Protein AF-A0A1Y0NB61-F1 (afdb_monomer)

Sequence (112 aa):
MNYRTPILLLPALLLTACFSQPPTADDVAKLVQKRWNSYPDYKISKVKITELNCANREGKYLCEFMEDIEGTTQKFKMENLKTYILDVPYSKKSKSTMSLSKGDKGWIMERI

Structure (mmCIF, N/CA/C/O backbone):
data_AF-A0A1Y0NB61-F1
#
_entry.id   AF-A0A1Y0NB61-F1
#
loop_
_atom_site.group_PDB
_atom_site.id
_atom_site.type_symbol
_atom_site.label_atom_id
_atom_site.label_alt_id
_atom_site.label_comp_id
_atom_site.label_asym_id
_atom_site.label_entity_id
_atom_site.label_seq_id
_atom_site.pdbx_PDB_ins_code
_atom_site.Cartn_x
_atom_site.Cartn_y
_atom_site.Cartn_z
_atom_site.occupancy
_atom_site.B_iso_or_equiv
_atom_site.auth_seq_id
_atom_site.auth_comp_id
_atom_site.auth_asym_id
_atom_site.auth_atom_id
_atom_site.pdbx_PDB_model_num
ATOM 1 N N . MET A 1 1 ? 38.807 -4.120 -65.986 1.00 37.91 1 MET A N 1
ATOM 2 C CA . MET A 1 1 ? 38.151 -5.310 -65.400 1.00 37.91 1 MET A CA 1
ATOM 3 C C . MET A 1 1 ? 37.566 -4.894 -64.059 1.00 37.91 1 MET A C 1
ATOM 5 O O . MET A 1 1 ? 38.321 -4.547 -63.165 1.00 37.91 1 MET A O 1
ATOM 9 N N . ASN A 1 2 ? 36.237 -4.797 -63.979 1.00 38.50 2 ASN A N 1
ATOM 10 C CA . ASN A 1 2 ? 35.499 -4.318 -62.807 1.00 38.50 2 ASN A CA 1
ATOM 11 C C . ASN A 1 2 ? 35.085 -5.516 -61.945 1.00 38.50 2 ASN A C 1
ATOM 13 O O . ASN A 1 2 ? 34.226 -6.285 -62.368 1.00 38.50 2 ASN A O 1
ATOM 17 N N . TYR A 1 3 ? 35.653 -5.662 -60.748 1.00 45.09 3 TYR A N 1
ATOM 18 C CA . TYR A 1 3 ? 35.165 -6.619 -59.755 1.00 45.09 3 TYR A CA 1
ATOM 19 C C . TYR A 1 3 ? 34.238 -5.885 -58.784 1.00 45.09 3 TYR A C 1
ATOM 21 O O . TYR A 1 3 ? 34.688 -5.138 -57.920 1.00 45.09 3 TYR A O 1
ATOM 29 N N . ARG A 1 4 ? 32.924 -6.057 -58.967 1.00 47.38 4 ARG A N 1
ATOM 30 C CA . ARG A 1 4 ? 31.907 -5.645 -57.993 1.00 47.38 4 ARG A CA 1
ATOM 31 C C . ARG A 1 4 ? 31.695 -6.795 -57.015 1.00 47.38 4 ARG A C 1
ATOM 33 O O . ARG A 1 4 ? 31.158 -7.834 -57.386 1.00 47.38 4 ARG A O 1
ATOM 40 N N . THR A 1 5 ? 32.134 -6.607 -55.780 1.00 53.62 5 THR A N 1
ATOM 41 C CA . THR A 1 5 ? 31.834 -7.482 -54.646 1.00 53.62 5 THR A CA 1
ATOM 42 C C . THR A 1 5 ? 30.344 -7.377 -54.295 1.00 53.62 5 THR A C 1
ATOM 44 O O . THR A 1 5 ? 29.834 -6.260 -54.173 1.00 53.62 5 THR A O 1
ATOM 47 N N . PRO A 1 6 ? 29.617 -8.494 -54.114 1.00 49.34 6 PRO A N 1
ATOM 48 C CA . PRO A 1 6 ? 28.258 -8.448 -53.598 1.00 49.34 6 PRO A CA 1
ATOM 49 C C . PRO A 1 6 ? 28.304 -8.142 -52.097 1.00 49.34 6 PRO A C 1
ATOM 51 O O . PRO A 1 6 ? 28.792 -8.940 -51.297 1.00 49.34 6 PRO A O 1
ATOM 54 N N . ILE A 1 7 ? 27.810 -6.965 -51.715 1.00 58.03 7 ILE A N 1
ATOM 55 C CA . ILE A 1 7 ? 27.559 -6.618 -50.315 1.00 58.03 7 ILE A CA 1
ATOM 56 C C . ILE A 1 7 ? 26.371 -7.467 -49.858 1.00 58.03 7 ILE A C 1
ATOM 58 O O . ILE A 1 7 ? 25.227 -7.221 -50.238 1.00 58.03 7 ILE A O 1
ATOM 62 N N . LEU A 1 8 ? 26.669 -8.498 -49.070 1.00 45.66 8 LEU A N 1
ATOM 63 C CA . LEU A 1 8 ? 25.696 -9.266 -48.304 1.00 45.66 8 LEU A CA 1
ATOM 64 C C . LEU A 1 8 ? 25.010 -8.314 -47.311 1.00 45.66 8 LEU A C 1
ATOM 66 O O . LEU A 1 8 ? 25.580 -7.946 -46.286 1.00 45.66 8 LEU A O 1
ATOM 70 N N . LEU A 1 9 ? 23.785 -7.896 -47.629 1.00 51.84 9 LEU A N 1
ATOM 71 C CA . LEU A 1 9 ? 22.882 -7.243 -46.686 1.00 51.84 9 LEU A CA 1
ATOM 72 C C . LEU A 1 9 ? 22.425 -8.294 -45.666 1.00 51.84 9 LEU A C 1
ATOM 74 O O . LEU A 1 9 ? 21.433 -8.987 -45.882 1.00 51.84 9 LEU A O 1
ATOM 78 N N . LEU A 1 10 ? 23.165 -8.438 -44.564 1.00 48.69 10 LEU A N 1
ATOM 79 C CA . LEU A 1 10 ? 22.629 -9.095 -43.376 1.00 48.69 10 LEU A CA 1
ATOM 80 C C . LEU A 1 10 ? 21.481 -8.228 -42.835 1.00 48.69 10 LEU A C 1
ATOM 82 O O . LEU A 1 10 ? 21.710 -7.050 -42.544 1.00 48.69 10 LEU A O 1
ATOM 86 N N . PRO A 1 11 ? 20.267 -8.771 -42.645 1.00 49.59 11 PRO A N 1
ATOM 87 C CA . PRO A 1 11 ? 19.265 -8.086 -41.855 1.00 49.59 11 PRO A CA 1
ATOM 88 C C . PRO A 1 11 ? 19.769 -8.052 -40.412 1.00 49.59 11 PRO A C 1
ATOM 90 O O . PRO A 1 11 ? 19.874 -9.082 -39.744 1.00 49.59 11 PRO A O 1
ATOM 93 N N . ALA A 1 12 ? 20.118 -6.856 -39.942 1.00 49.97 12 ALA A N 1
ATOM 94 C CA . ALA A 1 12 ? 20.323 -6.594 -38.532 1.00 49.97 12 ALA A CA 1
ATOM 95 C C . ALA A 1 12 ? 19.002 -6.891 -37.812 1.00 49.97 12 ALA A C 1
ATOM 97 O O . ALA A 1 12 ? 18.073 -6.083 -37.826 1.00 49.97 12 ALA A O 1
ATOM 98 N N . LEU A 1 13 ? 18.901 -8.085 -37.223 1.00 46.44 13 LEU A N 1
ATOM 99 C CA . LEU A 1 13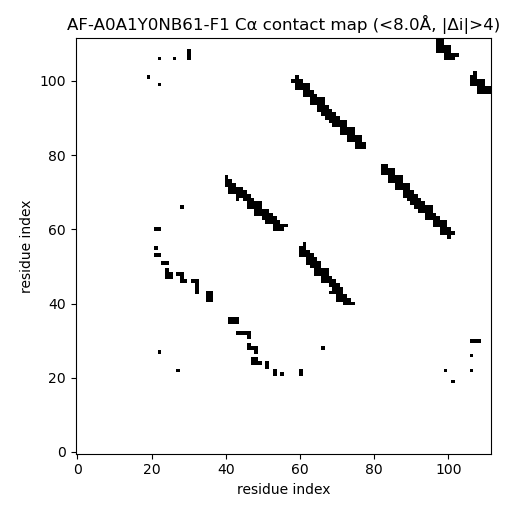 ? 17.904 -8.388 -36.209 1.00 46.44 13 LEU A CA 1
ATOM 100 C C . LEU A 1 13 ? 18.122 -7.389 -35.070 1.00 46.44 13 LEU A C 1
ATOM 102 O O . LEU A 1 13 ? 19.018 -7.546 -34.242 1.00 46.44 13 LEU A O 1
ATOM 106 N N . LEU A 1 14 ? 17.309 -6.334 -35.062 1.00 45.88 14 LEU A N 1
ATOM 107 C CA . LEU A 1 14 ? 17.076 -5.495 -33.898 1.00 45.88 14 LEU A CA 1
ATOM 108 C C . LEU A 1 14 ? 16.525 -6.405 -32.798 1.00 45.88 14 LEU A C 1
ATOM 110 O O . LEU A 1 14 ? 15.323 -6.636 -32.698 1.00 45.88 14 LEU A O 1
ATOM 114 N N . LEU A 1 15 ? 17.425 -6.942 -31.978 1.00 45.47 15 LEU A N 1
ATOM 115 C CA . LEU A 1 15 ? 17.105 -7.436 -30.650 1.00 45.47 15 LEU A CA 1
ATOM 116 C C . LEU A 1 15 ? 16.659 -6.220 -29.838 1.00 45.47 15 LEU A C 1
ATOM 118 O O . LEU A 1 15 ? 17.442 -5.607 -29.115 1.00 45.47 15 LEU A O 1
ATOM 122 N N . THR A 1 16 ? 15.392 -5.835 -29.976 1.00 49.28 16 THR A N 1
ATOM 123 C CA . THR A 1 16 ? 14.726 -5.048 -28.949 1.00 49.28 16 THR A CA 1
ATOM 124 C C . THR A 1 16 ? 14.719 -5.934 -27.716 1.00 49.28 16 THR A C 1
ATOM 126 O O . THR A 1 16 ? 13.868 -6.813 -27.582 1.00 49.28 16 THR A O 1
ATOM 129 N N . ALA A 1 17 ? 15.712 -5.762 -26.841 1.00 48.84 17 ALA A N 1
ATOM 130 C CA . ALA A 1 17 ? 15.604 -6.240 -25.479 1.00 48.84 17 ALA A CA 1
ATOM 131 C C . ALA A 1 17 ? 14.248 -5.733 -24.981 1.00 48.84 17 ALA A C 1
ATOM 133 O O . ALA A 1 17 ? 14.021 -4.522 -24.938 1.00 48.84 17 ALA A O 1
ATOM 134 N N . CYS A 1 18 ? 13.312 -6.650 -24.727 1.00 49.91 18 CYS A N 1
ATOM 135 C CA . CYS A 1 18 ? 12.051 -6.341 -24.074 1.00 49.91 18 CYS A CA 1
ATOM 136 C C . CYS A 1 18 ? 12.403 -5.854 -22.668 1.00 49.91 18 CYS A C 1
ATOM 138 O O . CYS A 1 18 ? 12.372 -6.619 -21.707 1.00 49.91 18 CYS A O 1
ATOM 140 N N . PHE A 1 19 ? 12.793 -4.586 -22.547 1.00 56.19 19 PHE A N 1
ATOM 141 C CA . PHE A 1 19 ? 12.781 -3.902 -21.274 1.00 56.19 19 PHE A CA 1
ATOM 142 C C . PHE A 1 19 ? 11.335 -3.989 -20.806 1.00 56.19 19 PHE A C 1
ATOM 144 O O . PHE A 1 19 ? 10.424 -3.485 -21.470 1.00 56.19 19 PHE A O 1
ATOM 151 N N . SER A 1 20 ? 11.118 -4.734 -19.724 1.00 68.56 20 SER A N 1
ATOM 152 C CA . SER A 1 20 ? 9.823 -4.788 -19.067 1.00 68.56 20 SER A CA 1
ATOM 153 C C . SER A 1 20 ? 9.362 -3.350 -18.857 1.00 68.56 20 SER A C 1
ATOM 155 O O . SER A 1 20 ? 10.135 -2.499 -18.429 1.00 68.56 20 SER A O 1
ATOM 157 N N . GLN A 1 21 ? 8.130 -3.035 -19.251 1.00 82.94 21 GLN A N 1
ATOM 158 C CA . GLN A 1 21 ? 7.597 -1.691 -19.043 1.00 82.94 21 GLN A CA 1
ATOM 159 C C . GLN A 1 21 ? 7.710 -1.331 -17.553 1.00 82.94 21 GLN A C 1
ATOM 161 O O . GLN A 1 21 ? 7.544 -2.228 -16.723 1.00 82.94 21 GLN A O 1
ATOM 166 N N . PRO A 1 22 ? 7.996 -0.067 -17.193 1.00 88.12 22 PRO A N 1
ATOM 167 C CA . PRO A 1 22 ? 8.020 0.344 -15.795 1.00 88.12 22 PRO A CA 1
ATOM 168 C C . PRO A 1 22 ? 6.649 0.112 -15.133 1.00 88.12 22 PRO A C 1
ATOM 170 O O . PRO A 1 22 ? 5.624 0.119 -15.822 1.00 88.12 22 PRO A O 1
ATOM 173 N N . PRO A 1 23 ? 6.604 -0.090 -13.805 1.00 92.12 23 PRO A N 1
ATOM 174 C CA . PRO A 1 23 ? 5.347 -0.244 -13.085 1.00 92.12 23 PRO A CA 1
ATOM 175 C C . PRO A 1 23 ? 4.512 1.033 -13.173 1.00 92.12 23 PRO A C 1
ATOM 177 O O . PRO A 1 23 ? 5.037 2.147 -13.148 1.00 92.12 23 PRO A O 1
ATOM 180 N N . THR A 1 24 ? 3.197 0.868 -13.258 1.00 94.31 24 THR A N 1
ATOM 181 C CA . THR A 1 24 ? 2.252 1.989 -13.272 1.00 94.31 24 THR A CA 1
ATOM 182 C C . THR A 1 24 ? 1.898 2.442 -11.853 1.00 94.31 24 THR A C 1
ATOM 184 O O . THR A 1 24 ? 2.088 1.709 -10.883 1.00 94.31 24 THR A O 1
ATOM 187 N N . ALA A 1 25 ? 1.320 3.639 -11.712 1.00 94.44 25 ALA A N 1
ATOM 188 C CA . ALA A 1 25 ? 0.814 4.114 -10.420 1.00 94.44 25 ALA A CA 1
ATOM 189 C C . ALA A 1 25 ? -0.238 3.168 -9.815 1.00 94.44 25 ALA A C 1
ATOM 191 O O . ALA A 1 25 ? -0.261 2.987 -8.600 1.00 94.44 25 ALA A O 1
ATOM 192 N N . ASP A 1 26 ? -1.061 2.529 -10.651 1.00 95.06 26 ASP A N 1
ATOM 193 C CA . ASP A 1 26 ? -2.062 1.547 -10.221 1.00 95.06 26 ASP A CA 1
ATOM 194 C C . ASP A 1 26 ? -1.418 0.235 -9.736 1.00 95.06 26 ASP A C 1
ATOM 196 O O . ASP A 1 26 ? -1.815 -0.309 -8.703 1.00 95.06 26 ASP A O 1
ATOM 200 N N . ASP A 1 27 ? -0.362 -0.234 -10.414 1.00 94.44 27 ASP A N 1
ATOM 201 C CA . ASP A 1 27 ? 0.424 -1.390 -9.960 1.00 94.44 27 ASP A CA 1
ATOM 202 C C . ASP A 1 27 ? 1.011 -1.144 -8.564 1.00 94.44 27 ASP A C 1
ATOM 204 O O . ASP A 1 27 ? 0.884 -1.978 -7.662 1.00 94.44 27 ASP A O 1
ATOM 208 N N . VAL A 1 28 ? 1.626 0.027 -8.375 1.00 95.00 28 VAL A N 1
ATOM 209 C CA . VAL A 1 28 ? 2.213 0.433 -7.093 1.00 95.00 28 VAL A CA 1
ATOM 210 C C . VAL A 1 28 ? 1.122 0.601 -6.033 1.00 95.00 28 VAL A C 1
ATOM 212 O O . VAL A 1 28 ? 1.296 0.129 -4.910 1.00 95.00 28 VAL A O 1
ATOM 215 N N . ALA A 1 29 ? -0.030 1.190 -6.376 1.00 95.75 29 ALA A N 1
ATOM 216 C CA . ALA A 1 29 ? -1.150 1.382 -5.454 1.00 95.75 29 ALA A CA 1
ATOM 217 C C . ALA A 1 29 ? -1.651 0.050 -4.886 1.00 95.75 29 ALA A C 1
ATOM 219 O O . ALA A 1 29 ? -1.806 -0.081 -3.671 1.00 95.75 29 ALA A O 1
ATOM 220 N N . LYS A 1 30 ? -1.833 -0.964 -5.741 1.00 94.94 30 LYS A N 1
ATOM 221 C CA . LYS A 1 30 ? -2.258 -2.310 -5.324 1.00 94.94 30 LYS A CA 1
ATOM 222 C C . LYS A 1 30 ? -1.243 -2.967 -4.395 1.00 94.94 30 LYS A C 1
ATOM 224 O O . LYS A 1 30 ? -1.630 -3.593 -3.407 1.00 94.94 30 LYS A O 1
ATOM 229 N N . LEU A 1 31 ? 0.051 -2.815 -4.679 1.00 94.50 31 LEU A N 1
ATOM 230 C CA . LEU A 1 31 ? 1.115 -3.346 -3.826 1.00 94.50 31 LEU A CA 1
ATOM 231 C C . LEU A 1 31 ? 1.156 -2.662 -2.459 1.00 94.50 31 LEU A C 1
ATOM 233 O O . LEU A 1 31 ? 1.249 -3.344 -1.438 1.00 94.50 31 LEU A O 1
ATOM 237 N N . VAL A 1 32 ? 1.050 -1.333 -2.429 1.00 94.38 32 VAL A N 1
ATOM 238 C CA . VAL A 1 32 ? 0.991 -0.551 -1.188 1.00 94.38 32 VAL A CA 1
ATOM 239 C C . VAL A 1 32 ? -0.257 -0.920 -0.388 1.00 94.38 32 VAL A C 1
ATOM 241 O O . VAL A 1 32 ? -0.146 -1.209 0.801 1.00 94.38 32 VAL A O 1
ATOM 244 N N . GLN A 1 33 ? -1.427 -1.009 -1.024 1.00 94.88 33 GLN A N 1
ATOM 245 C CA . GLN A 1 33 ? -2.668 -1.400 -0.353 1.00 94.88 33 GLN A CA 1
ATOM 246 C C . GLN A 1 33 ? -2.566 -2.803 0.250 1.00 94.88 33 GLN A C 1
ATOM 248 O O . GLN A 1 33 ? -2.922 -3.005 1.411 1.00 94.88 33 GLN A O 1
ATOM 253 N N . LYS A 1 34 ? -2.023 -3.767 -0.504 1.00 93.50 34 LYS A N 1
ATOM 254 C CA . LYS A 1 34 ? -1.774 -5.124 -0.007 1.00 93.50 34 LYS A CA 1
ATOM 255 C C . LYS A 1 34 ? -0.809 -5.124 1.181 1.00 93.50 34 LYS A C 1
ATOM 257 O O . LYS A 1 34 ? -1.052 -5.839 2.148 1.00 93.50 34 LYS A O 1
ATOM 262 N N . ARG A 1 35 ? 0.26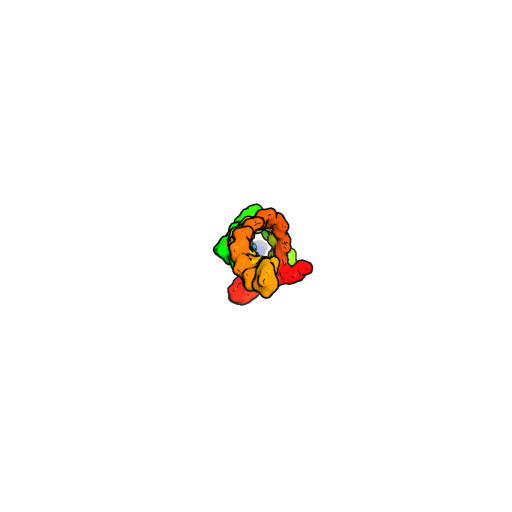4 -4.324 1.128 1.00 92.88 35 ARG A N 1
ATOM 263 C CA . ARG A 1 35 ? 1.217 -4.171 2.238 1.00 92.88 35 ARG A CA 1
ATOM 264 C C . ARG A 1 35 ? 0.526 -3.623 3.481 1.00 92.88 35 ARG A C 1
ATOM 266 O O . ARG A 1 35 ? 0.705 -4.189 4.552 1.00 92.88 35 ARG A O 1
ATOM 273 N N . TRP A 1 36 ? -0.277 -2.573 3.356 1.00 92.62 36 TRP A N 1
ATOM 274 C CA . TRP A 1 36 ? -0.966 -2.006 4.512 1.00 92.62 36 TRP A CA 1
ATOM 275 C C . TRP A 1 36 ? -1.997 -2.956 5.121 1.00 92.62 36 TRP A C 1
ATOM 277 O O . TRP A 1 36 ? -2.021 -3.120 6.333 1.00 92.62 36 TRP A O 1
ATOM 287 N N . ASN A 1 37 ? -2.774 -3.650 4.290 1.00 93.44 37 ASN A N 1
ATOM 288 C CA . ASN A 1 37 ? -3.742 -4.651 4.748 1.00 93.44 37 ASN A CA 1
ATOM 289 C C . ASN A 1 37 ? -3.091 -5.938 5.286 1.00 93.44 37 ASN A C 1
ATOM 291 O O . ASN A 1 37 ? -3.795 -6.815 5.778 1.00 93.44 37 ASN A O 1
ATOM 295 N N . SER A 1 38 ? -1.762 -6.079 5.193 1.00 93.50 38 SER A N 1
ATOM 296 C CA . SER A 1 38 ? -1.039 -7.150 5.889 1.00 93.50 38 SER A CA 1
ATOM 297 C C . SER A 1 38 ? -0.817 -6.847 7.375 1.00 93.50 38 SER A C 1
ATOM 299 O O . SER A 1 38 ? -0.554 -7.769 8.144 1.00 93.50 38 SER A O 1
ATOM 301 N N . TYR A 1 39 ? -0.949 -5.582 7.794 1.00 92.00 39 TYR A N 1
ATOM 302 C CA . TYR A 1 39 ? -0.942 -5.215 9.205 1.00 92.00 39 TYR A CA 1
ATOM 303 C C . TYR A 1 39 ? -2.349 -5.437 9.785 1.00 92.00 39 TYR A C 1
ATOM 305 O O . TYR A 1 39 ? -3.304 -4.853 9.275 1.00 92.00 39 TYR A O 1
ATOM 313 N N . PRO A 1 40 ? -2.501 -6.246 10.850 1.00 87.56 40 PRO A N 1
ATOM 314 C CA . PRO A 1 40 ? -3.814 -6.667 11.351 1.00 87.56 40 PRO A CA 1
ATOM 315 C C . PRO A 1 40 ? -4.672 -5.502 11.861 1.00 87.56 40 PRO A C 1
ATOM 317 O O . PRO A 1 40 ? -5.897 -5.559 11.786 1.00 87.56 40 PRO A O 1
ATOM 320 N N . ASP A 1 41 ? -4.032 -4.426 12.319 1.00 92.25 41 ASP A N 1
ATOM 321 C CA . ASP A 1 41 ? -4.710 -3.253 12.870 1.00 92.25 41 ASP A CA 1
ATOM 322 C C . ASP A 1 41 ? -5.195 -2.276 11.794 1.00 92.25 41 ASP A C 1
ATOM 324 O O . ASP A 1 41 ? -5.724 -1.222 12.140 1.00 92.25 41 ASP A O 1
ATOM 328 N N . TYR A 1 42 ? -4.995 -2.563 10.505 1.00 92.88 42 TYR A N 1
ATOM 329 C CA . TYR A 1 42 ? -5.314 -1.648 9.410 1.00 92.88 42 TYR A CA 1
ATOM 330 C C . TYR A 1 42 ? -6.260 -2.292 8.399 1.00 92.88 42 TYR A C 1
ATOM 332 O O . TYR A 1 42 ? -6.067 -3.419 7.949 1.00 92.88 42 TYR A O 1
ATOM 340 N N . LYS A 1 43 ? -7.271 -1.525 7.988 1.00 93.62 43 LYS A N 1
ATOM 341 C CA . LYS A 1 43 ? -8.166 -1.842 6.872 1.00 93.62 43 LYS A CA 1
ATOM 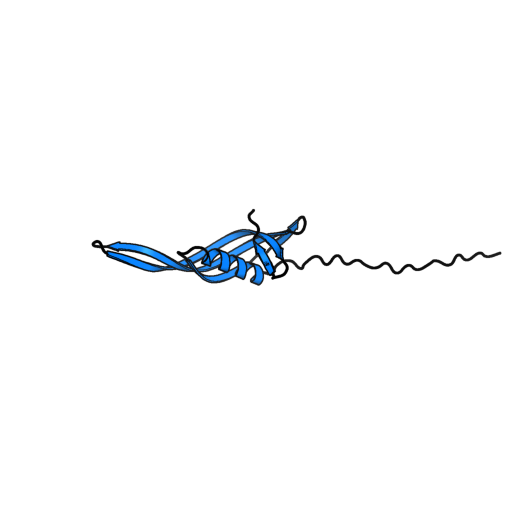342 C C . LYS A 1 43 ? -8.175 -0.660 5.915 1.00 93.62 43 LYS A C 1
ATOM 344 O O . LYS A 1 43 ? -8.941 0.290 6.060 1.00 93.62 43 LYS A O 1
ATOM 349 N N . ILE A 1 44 ? -7.279 -0.704 4.942 1.00 95.56 44 ILE A N 1
ATOM 350 C CA . ILE A 1 44 ? -7.108 0.327 3.926 1.00 95.56 44 ILE A CA 1
ATOM 351 C C . ILE A 1 44 ? -8.075 0.093 2.772 1.00 95.56 44 ILE A C 1
ATOM 353 O O . ILE A 1 44 ? -7.963 -0.885 2.024 1.00 95.56 44 ILE A O 1
ATOM 357 N N . SER A 1 45 ? -9.004 1.032 2.607 1.00 93.62 45 SER A N 1
ATOM 358 C CA . SER A 1 45 ? -10.012 1.029 1.548 1.00 93.62 45 SER A CA 1
ATOM 359 C C . SER A 1 45 ? -9.503 1.650 0.254 1.00 93.62 45 SER A C 1
ATOM 361 O O . SER A 1 45 ? -9.951 1.262 -0.823 1.00 93.62 45 SER A O 1
ATOM 363 N N . LYS A 1 46 ? -8.569 2.602 0.338 1.00 95.50 46 LYS A N 1
ATOM 364 C CA . LYS A 1 46 ? -8.095 3.349 -0.825 1.00 95.50 46 LYS A CA 1
ATOM 365 C C . LYS A 1 46 ? -6.628 3.722 -0.677 1.00 95.50 46 LYS A C 1
ATOM 367 O O . LYS A 1 46 ? -6.193 4.209 0.363 1.00 95.50 46 LYS A O 1
ATOM 372 N N . VAL A 1 47 ? -5.890 3.510 -1.760 1.00 96.38 47 VAL A N 1
ATOM 373 C CA . VAL A 1 47 ? -4.525 3.996 -1.937 1.00 96.38 47 VAL A CA 1
ATOM 374 C C . VAL A 1 47 ? -4.458 4.699 -3.279 1.00 96.38 47 VAL A C 1
ATOM 376 O O . VAL A 1 47 ? -4.875 4.146 -4.296 1.00 96.38 47 VAL A O 1
ATOM 379 N N . LYS A 1 48 ? -3.923 5.914 -3.288 1.00 96.88 48 LYS A N 1
ATOM 380 C CA . LYS A 1 48 ? -3.614 6.665 -4.498 1.00 96.88 48 LYS A CA 1
ATOM 381 C C . LYS A 1 48 ? -2.122 6.956 -4.522 1.00 96.88 48 LYS A C 1
ATOM 383 O O . LYS A 1 48 ? -1.556 7.429 -3.541 1.00 96.88 48 LYS A O 1
ATOM 388 N N . ILE A 1 49 ? -1.504 6.674 -5.662 1.00 97.12 49 ILE A N 1
ATOM 389 C CA . ILE A 1 49 ? -0.093 6.953 -5.903 1.00 97.12 49 ILE A CA 1
ATOM 390 C C . ILE A 1 49 ? 0.000 8.148 -6.843 1.00 97.12 49 ILE A C 1
ATOM 392 O O . ILE A 1 49 ? -0.605 8.156 -7.917 1.00 97.12 49 ILE A O 1
ATOM 396 N N . THR A 1 50 ? 0.743 9.167 -6.432 1.00 94.00 50 THR A N 1
ATOM 397 C CA . THR A 1 50 ? 1.060 10.343 -7.248 1.00 94.00 50 THR A CA 1
ATOM 398 C C . THR A 1 50 ? 2.568 10.530 -7.324 1.00 94.00 50 THR A C 1
ATOM 400 O O . THR A 1 50 ? 3.304 9.965 -6.519 1.00 94.00 50 THR A O 1
ATOM 403 N N . GLU A 1 51 ? 3.030 11.324 -8.293 1.00 93.44 51 GLU A N 1
ATOM 404 C CA . GLU A 1 51 ? 4.459 11.651 -8.439 1.00 93.44 51 GLU A CA 1
ATOM 405 C C . GLU A 1 51 ? 5.350 10.399 -8.555 1.00 93.44 51 GLU A C 1
ATOM 407 O O . GLU A 1 51 ? 6.448 10.349 -8.007 1.00 93.44 51 GLU A O 1
ATOM 412 N N . LEU A 1 52 ? 4.858 9.362 -9.246 1.00 94.75 52 LEU A N 1
ATOM 413 C CA . LEU A 1 52 ? 5.600 8.119 -9.434 1.00 94.75 52 LEU A CA 1
ATOM 414 C C . LEU A 1 52 ? 6.781 8.342 -10.380 1.00 94.75 52 LEU A C 1
ATOM 416 O O . LEU A 1 52 ? 6.594 8.648 -11.558 1.00 94.75 52 LEU A O 1
ATOM 420 N N . ASN A 1 53 ? 7.986 8.108 -9.873 1.00 94.62 53 ASN A N 1
ATOM 421 C CA . ASN A 1 53 ? 9.212 8.085 -10.650 1.00 94.62 53 ASN A CA 1
ATOM 422 C C . ASN A 1 53 ? 9.935 6.757 -10.417 1.00 94.62 53 ASN A C 1
ATOM 424 O O . ASN A 1 53 ? 10.297 6.440 -9.287 1.00 94.62 53 ASN A O 1
ATOM 428 N N . CYS A 1 54 ? 10.151 5.987 -11.482 1.00 92.38 54 CYS A N 1
ATOM 429 C CA . CYS A 1 54 ? 10.793 4.681 -11.411 1.00 92.38 54 CYS A CA 1
ATOM 430 C C . CYS A 1 54 ? 12.026 4.638 -12.308 1.00 92.38 54 CYS A C 1
ATOM 432 O O . CYS A 1 54 ? 11.931 4.847 -13.516 1.00 92.38 54 CYS A O 1
ATOM 434 N N . ALA A 1 55 ? 13.167 4.281 -11.726 1.00 91.56 55 ALA A N 1
ATOM 435 C CA . ALA A 1 55 ? 14.408 4.053 -12.454 1.00 91.56 55 ALA A CA 1
ATOM 436 C C . ALA A 1 55 ? 14.741 2.558 -12.471 1.00 91.56 55 ALA A C 1
ATOM 438 O O . ALA A 1 55 ? 14.750 1.911 -11.423 1.00 91.56 55 ALA A O 1
ATOM 439 N N . ASN A 1 56 ? 15.036 2.010 -13.652 1.00 88.75 56 ASN A N 1
ATOM 440 C CA . ASN A 1 56 ? 15.534 0.641 -13.759 1.00 88.75 56 ASN A CA 1
ATOM 441 C C . ASN A 1 56 ? 17.011 0.596 -13.329 1.00 88.75 56 ASN A C 1
ATOM 443 O O . ASN A 1 56 ? 17.827 1.379 -13.817 1.00 88.75 56 ASN A O 1
ATOM 447 N N . ARG A 1 57 ? 17.349 -0.312 -12.416 1.00 83.88 57 ARG A N 1
ATOM 448 C CA . ARG A 1 57 ? 18.709 -0.666 -12.013 1.00 83.88 57 ARG A CA 1
ATOM 449 C C . ARG A 1 57 ? 18.817 -2.184 -11.969 1.00 83.88 57 ARG A C 1
ATOM 451 O O . ARG A 1 57 ? 18.154 -2.822 -11.156 1.00 83.88 57 ARG A O 1
ATOM 458 N N . GLU A 1 58 ? 19.640 -2.745 -12.854 1.00 82.62 58 GLU A N 1
ATOM 459 C CA . GLU A 1 58 ? 19.996 -4.174 -12.861 1.00 82.62 58 GLU A CA 1
ATOM 460 C C . GLU A 1 58 ? 18.776 -5.120 -12.866 1.00 82.62 58 GLU A C 1
ATOM 462 O O . GLU A 1 58 ? 18.734 -6.126 -12.163 1.00 82.62 58 GLU A O 1
ATOM 467 N N . GLY A 1 59 ? 17.743 -4.784 -13.649 1.00 81.75 59 GLY A N 1
ATOM 468 C CA . GLY A 1 59 ? 16.535 -5.610 -13.773 1.00 81.75 59 GLY A CA 1
ATOM 469 C C . GLY A 1 59 ? 15.491 -5.390 -12.672 1.00 81.75 59 GLY A C 1
ATOM 470 O O . GLY A 1 59 ? 14.458 -6.061 -12.669 1.00 81.75 59 GLY A O 1
ATOM 471 N N . LYS A 1 60 ? 15.715 -4.428 -11.771 1.00 88.69 60 LYS A N 1
ATOM 472 C CA . LYS A 1 60 ? 14.748 -3.968 -10.765 1.00 88.69 60 LYS A CA 1
ATOM 473 C C . LYS A 1 60 ? 14.369 -2.513 -11.015 1.00 88.69 60 LYS A C 1
ATOM 475 O O . LYS A 1 60 ? 15.168 -1.737 -11.523 1.00 88.69 60 LYS A O 1
ATOM 480 N N . TYR A 1 61 ? 13.164 -2.122 -10.628 1.00 91.44 61 TYR A N 1
ATOM 481 C CA . TYR A 1 61 ? 12.705 -0.738 -10.647 1.00 91.44 61 TYR A CA 1
ATOM 482 C C . TYR A 1 61 ? 12.752 -0.161 -9.239 1.00 91.44 61 TYR A C 1
ATOM 484 O O . TYR A 1 61 ? 12.002 -0.588 -8.367 1.00 91.44 61 TYR A O 1
ATOM 492 N N . LEU A 1 62 ? 13.614 0.828 -9.018 1.00 93.19 62 LEU A N 1
ATOM 493 C CA . LEU A 1 62 ? 13.567 1.648 -7.815 1.00 93.19 62 LEU A CA 1
ATOM 494 C C . LEU A 1 62 ? 12.563 2.774 -8.052 1.00 93.19 62 LEU A C 1
ATOM 496 O O . LEU A 1 62 ? 12.806 3.651 -8.881 1.00 93.19 62 LEU A O 1
ATOM 500 N N . CYS A 1 63 ? 11.435 2.719 -7.353 1.00 93.31 63 CYS A N 1
ATOM 501 C CA . CYS A 1 63 ? 10.332 3.656 -7.503 1.00 93.31 63 CYS A CA 1
ATOM 502 C C . CYS A 1 63 ? 10.215 4.565 -6.283 1.00 93.31 63 CYS A C 1
ATOM 504 O 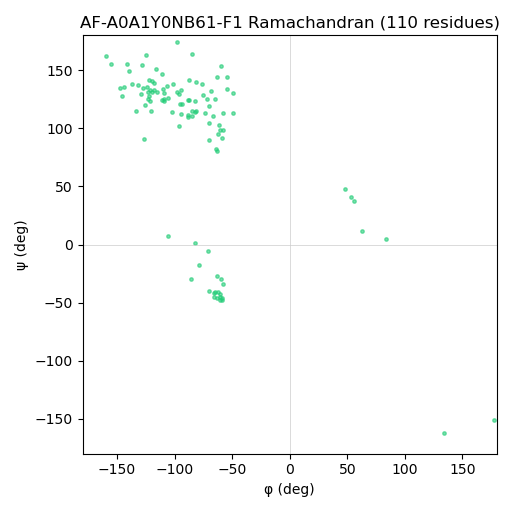O . CYS A 1 63 ? 10.033 4.081 -5.166 1.00 93.31 63 CYS A O 1
ATOM 506 N N . GLU A 1 64 ? 10.261 5.872 -6.513 1.00 95.88 64 GLU A N 1
ATOM 507 C CA . GLU A 1 64 ? 9.883 6.906 -5.553 1.00 95.88 64 GLU A CA 1
ATOM 508 C C . GLU A 1 64 ? 8.495 7.435 -5.896 1.00 95.88 64 GLU A C 1
ATOM 510 O O . GLU A 1 64 ? 8.177 7.640 -7.067 1.00 95.88 64 GLU A O 1
ATOM 515 N N . PHE A 1 65 ? 7.657 7.646 -4.886 1.00 96.12 65 PHE A N 1
ATOM 516 C CA . PHE A 1 65 ? 6.291 8.113 -5.091 1.00 96.12 65 PHE A CA 1
ATOM 517 C C . PHE A 1 65 ? 5.705 8.737 -3.825 1.00 96.12 65 PHE A C 1
ATOM 519 O O . PHE A 1 65 ? 6.178 8.514 -2.706 1.00 96.12 65 PHE A O 1
ATOM 52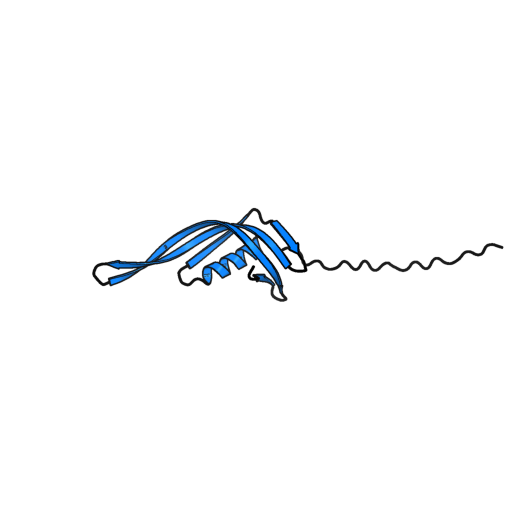6 N N . MET A 1 66 ? 4.634 9.499 -4.012 1.00 97.50 66 MET A N 1
ATOM 527 C CA . MET A 1 66 ? 3.765 9.969 -2.941 1.00 97.50 66 MET A CA 1
ATOM 528 C C . MET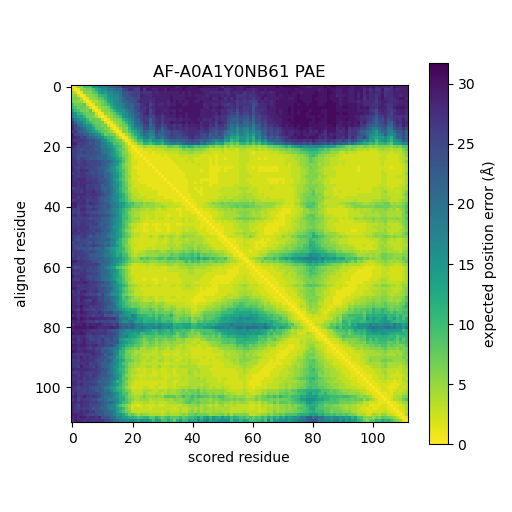 A 1 66 ? 2.599 8.993 -2.785 1.00 97.50 66 MET A C 1
ATOM 530 O O . MET A 1 66 ? 1.838 8.773 -3.728 1.00 97.50 66 MET A O 1
ATOM 534 N N . GLU A 1 67 ? 2.463 8.407 -1.598 1.00 95.88 67 GLU A N 1
ATOM 535 C CA . GLU A 1 67 ? 1.294 7.614 -1.217 1.00 95.88 67 GLU A CA 1
ATOM 536 C C . GLU A 1 67 ? 0.282 8.487 -0.475 1.00 95.88 67 GLU A C 1
ATOM 538 O O . GLU A 1 67 ? 0.640 9.239 0.434 1.00 95.88 67 GLU A O 1
ATOM 543 N N . ASP A 1 68 ? -0.979 8.371 -0.879 1.00 97.06 68 ASP A N 1
ATOM 544 C CA .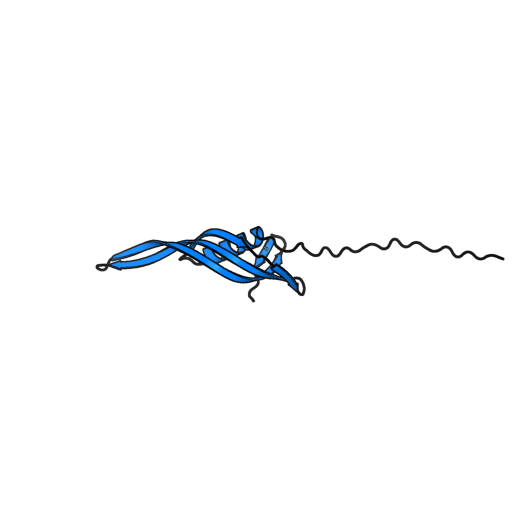 ASP A 1 68 ? -2.152 8.922 -0.210 1.00 97.06 68 ASP A CA 1
ATOM 545 C C . ASP A 1 68 ? -3.085 7.759 0.147 1.00 97.06 68 ASP A C 1
ATOM 547 O O . ASP A 1 68 ? -3.543 7.015 -0.727 1.00 97.06 68 ASP A O 1
ATOM 551 N N . ILE A 1 69 ? -3.273 7.540 1.442 1.00 96.06 69 ILE A N 1
ATOM 552 C CA . ILE A 1 69 ? -3.895 6.351 2.017 1.00 96.06 69 ILE A CA 1
ATOM 553 C C . ILE A 1 69 ? -5.107 6.785 2.826 1.00 96.06 69 ILE A C 1
ATOM 555 O O . ILE A 1 69 ? -5.010 7.667 3.681 1.00 96.06 69 ILE A O 1
ATOM 559 N N . GLU A 1 70 ? -6.223 6.096 2.612 1.00 97.12 70 GLU A N 1
ATOM 560 C CA . GLU A 1 70 ? -7.459 6.259 3.372 1.00 97.12 70 GLU A CA 1
ATOM 561 C C . GLU A 1 70 ? -7.982 4.880 3.803 1.00 97.12 70 GLU A C 1
ATOM 563 O O . GLU A 1 70 ? -7.994 3.915 3.026 1.00 97.12 70 GLU A O 1
ATOM 568 N N . GLY A 1 71 ? -8.436 4.781 5.049 1.00 95.75 71 GLY A N 1
ATOM 569 C CA . GLY A 1 71 ? -9.013 3.559 5.595 1.00 95.75 71 GLY A CA 1
ATOM 570 C C . GLY A 1 71 ? -9.406 3.694 7.057 1.00 95.75 71 GLY A C 1
ATOM 571 O O . GLY A 1 71 ? -9.720 4.783 7.541 1.00 95.75 71 GLY A O 1
ATOM 572 N N . THR A 1 72 ? -9.362 2.579 7.774 1.00 95.81 72 THR A N 1
ATOM 573 C CA . THR A 1 72 ? -9.581 2.527 9.219 1.00 95.81 72 THR A CA 1
ATOM 574 C C . THR A 1 72 ? -8.450 1.786 9.920 1.00 95.81 72 THR A C 1
ATOM 576 O O . THR A 1 72 ? -7.763 0.950 9.329 1.00 95.81 72 THR A O 1
ATOM 579 N N . THR A 1 73 ? -8.240 2.115 11.191 1.00 93.94 73 THR A N 1
ATOM 580 C CA . THR A 1 73 ? -7.349 1.387 12.091 1.00 93.94 73 THR A CA 1
ATOM 581 C C . THR A 1 73 ? -8.109 0.906 13.318 1.00 93.94 73 THR A C 1
ATOM 583 O O . THR A 1 73 ? -8.979 1.615 13.825 1.00 93.94 73 THR A O 1
ATOM 586 N N . GLN A 1 74 ? -7.790 -0.293 13.792 1.00 91.44 74 GLN A N 1
ATOM 587 C CA . GLN A 1 74 ? -8.377 -0.867 14.993 1.00 91.44 74 GLN A CA 1
ATOM 588 C C . GLN A 1 74 ? -7.559 -0.447 16.210 1.00 91.44 74 GLN A C 1
ATOM 590 O O . GLN A 1 74 ? -6.351 -0.660 16.272 1.00 91.44 74 GLN A O 1
ATOM 595 N N . LYS A 1 75 ? -8.218 0.169 17.192 1.00 87.81 75 LYS A N 1
ATOM 596 C CA . LYS A 1 75 ? -7.605 0.536 18.471 1.00 87.81 75 LYS A CA 1
ATOM 597 C C . LYS A 1 75 ? -8.311 -0.156 19.621 1.00 87.81 75 LYS A C 1
ATOM 599 O O . LYS A 1 75 ? -9.537 -0.220 19.662 1.00 87.81 75 LYS A O 1
ATOM 604 N N . PHE A 1 76 ? -7.523 -0.601 20.592 1.00 87.19 76 PHE A N 1
ATOM 605 C CA . PHE A 1 76 ? -8.033 -1.142 21.842 1.00 87.19 76 PHE A CA 1
ATOM 606 C C . PHE A 1 76 ? -8.243 -0.005 22.840 1.00 87.19 76 PHE A C 1
ATOM 608 O O . PHE A 1 76 ? -7.318 0.752 23.137 1.00 87.19 76 PHE A O 1
ATOM 615 N N . LYS A 1 77 ? -9.460 0.114 23.371 1.00 84.50 77 LYS A N 1
ATOM 616 C CA . LYS A 1 77 ? -9.773 1.002 24.496 1.00 84.50 77 LYS A CA 1
ATOM 617 C C . LYS A 1 77 ? -10.189 0.153 25.687 1.00 84.50 77 LYS A C 1
ATOM 619 O O . LYS A 1 77 ? -11.036 -0.724 25.540 1.00 84.50 77 LYS A O 1
ATOM 624 N N . MET A 1 78 ? -9.615 0.422 26.856 1.00 86.88 78 MET A N 1
ATOM 625 C CA . MET A 1 78 ? -10.027 -0.212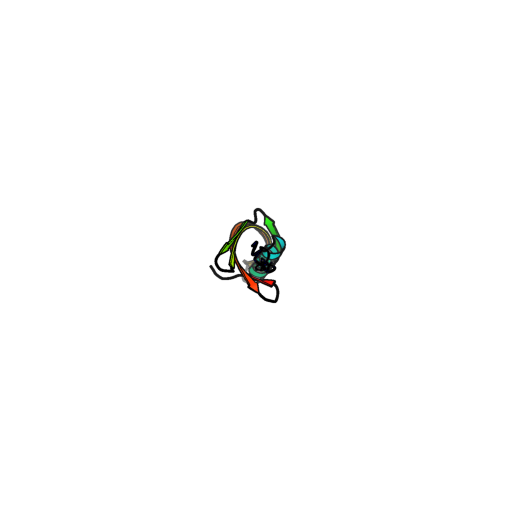 28.107 1.00 86.88 78 MET A CA 1
ATOM 626 C C . MET A 1 78 ? -10.730 0.813 28.993 1.00 86.88 78 MET A C 1
ATOM 628 O O . MET A 1 78 ? -10.182 1.879 29.264 1.00 86.88 78 MET A O 1
ATOM 632 N N . GLU A 1 79 ? -11.946 0.500 29.427 1.00 88.44 79 GLU A N 1
ATOM 633 C CA . GLU A 1 79 ? -12.755 1.366 30.286 1.00 88.44 79 GLU A CA 1
ATOM 634 C C . GLU A 1 79 ? -13.577 0.497 31.246 1.00 88.44 79 GLU A C 1
ATOM 636 O O . GLU A 1 79 ? -14.249 -0.436 30.809 1.00 88.44 79 GLU A O 1
ATOM 641 N N . ASN A 1 80 ? -13.499 0.770 32.555 1.00 86.12 80 ASN A N 1
ATOM 642 C CA . ASN A 1 80 ? -14.189 0.007 33.609 1.00 86.12 80 ASN A CA 1
ATOM 643 C C . ASN A 1 80 ? -14.017 -1.522 33.482 1.00 86.12 80 ASN A C 1
ATOM 645 O O . ASN A 1 80 ? -14.993 -2.268 33.529 1.00 86.12 80 ASN A O 1
ATOM 649 N N . LEU A 1 81 ? -12.772 -1.980 33.285 1.00 86.38 81 LEU A N 1
ATOM 650 C CA . LEU A 1 81 ? -12.404 -3.397 33.101 1.00 86.38 81 LEU A CA 1
ATOM 651 C C . LEU A 1 81 ? -13.003 -4.074 31.848 1.00 86.38 81 LEU A C 1
ATOM 653 O O . LEU A 1 81 ? -12.899 -5.290 31.706 1.00 86.38 81 LEU A O 1
ATOM 657 N N . LYS A 1 82 ? -13.596 -3.316 30.914 1.00 84.44 82 LYS A N 1
ATOM 658 C CA . LYS A 1 82 ? -14.060 -3.814 29.610 1.00 84.44 82 LYS A CA 1
ATOM 659 C C . LYS A 1 82 ? -13.144 -3.332 28.490 1.00 84.44 82 LYS A C 1
ATOM 661 O O . LYS A 1 82 ? -12.770 -2.159 28.451 1.00 84.44 82 LYS A O 1
ATOM 666 N N . THR A 1 83 ? -12.815 -4.234 27.568 1.00 84.44 83 THR A N 1
ATOM 667 C CA . THR A 1 83 ? -12.039 -3.931 26.360 1.00 84.44 83 THR A CA 1
ATOM 668 C C . THR A 1 83 ? -12.976 -3.745 25.175 1.00 84.44 83 THR A C 1
ATOM 670 O O . THR A 1 83 ? -13.832 -4.586 24.912 1.00 84.44 83 THR A O 1
ATOM 673 N N . TYR A 1 84 ? -12.781 -2.657 24.440 1.00 85.62 84 TYR A N 1
ATOM 674 C CA . TYR A 1 84 ? -13.506 -2.328 23.220 1.00 85.62 84 TYR A CA 1
ATOM 675 C C . TYR A 1 84 ? -12.518 -2.264 22.059 1.00 85.62 84 TYR A C 1
ATOM 677 O O . TYR A 1 84 ? -11.424 -1.712 22.204 1.00 85.62 84 TYR A O 1
ATOM 685 N N . ILE A 1 85 ? -12.922 -2.799 20.909 1.00 88.12 85 ILE A N 1
ATOM 686 C CA . ILE A 1 85 ? -12.233 -2.580 19.637 1.00 88.12 85 ILE A CA 1
ATOM 687 C C . ILE A 1 85 ? -12.952 -1.424 18.950 1.00 88.12 85 ILE A C 1
ATOM 689 O O . ILE A 1 85 ? -14.159 -1.489 18.721 1.00 88.12 85 ILE A O 1
ATOM 693 N N . LEU A 1 86 ? -12.219 -0.354 18.670 1.00 89.94 86 LEU A N 1
ATOM 694 C CA . LEU A 1 86 ? -12.726 0.832 17.992 1.00 89.94 86 LEU A CA 1
ATOM 695 C C . LEU A 1 86 ? -12.109 0.912 16.602 1.00 89.94 86 LEU A C 1
ATOM 697 O O . LEU A 1 86 ? -10.885 0.956 16.477 1.00 89.94 86 LEU A O 1
ATOM 701 N N . ASP A 1 87 ? -12.955 0.989 15.579 1.00 91.50 87 ASP A N 1
ATOM 702 C CA . ASP A 1 87 ? -12.522 1.340 14.231 1.00 91.50 87 ASP A CA 1
ATOM 703 C C . ASP A 1 87 ? -12.409 2.870 14.139 1.00 91.50 87 ASP A C 1
ATOM 705 O O . ASP A 1 87 ? -13.398 3.597 14.252 1.00 91.50 87 ASP A O 1
ATOM 709 N N . VAL A 1 88 ? -11.189 3.373 13.966 1.00 93.75 88 VAL A N 1
ATOM 710 C CA . VAL A 1 88 ? -10.886 4.808 13.886 1.00 93.75 88 VAL A CA 1
ATOM 711 C C . VAL A 1 88 ? -10.484 5.156 12.454 1.00 93.75 88 VAL A C 1
ATOM 713 O O . VAL A 1 88 ? -9.659 4.440 11.883 1.00 93.75 88 VAL A O 1
ATOM 716 N N . PRO A 1 89 ? -11.007 6.245 11.857 1.00 95.00 89 PRO A N 1
ATOM 717 C CA . PRO A 1 89 ? -10.562 6.697 10.545 1.00 95.00 89 PRO A CA 1
ATOM 718 C C . PRO A 1 89 ? -9.048 6.911 10.510 1.00 95.00 89 PRO A C 1
ATOM 720 O O . PRO A 1 89 ? -8.467 7.522 11.410 1.00 95.00 89 PRO A O 1
ATOM 723 N N . TYR A 1 90 ? -8.416 6.404 9.460 1.00 93.81 90 TYR A N 1
ATOM 724 C CA . TYR A 1 90 ? -6.990 6.536 9.220 1.00 93.81 90 TYR A CA 1
ATOM 725 C C . TYR A 1 90 ? -6.758 7.200 7.867 1.00 93.81 90 TYR A C 1
ATOM 727 O O . TYR A 1 90 ? -7.280 6.750 6.847 1.00 93.81 90 TYR A O 1
ATOM 735 N N . SER A 1 91 ? -5.951 8.258 7.866 1.00 95.38 91 SER A N 1
ATOM 736 C CA . SER A 1 91 ? -5.466 8.895 6.649 1.00 95.38 91 SER A CA 1
ATOM 737 C C . SER A 1 91 ? -3.991 9.226 6.795 1.00 95.38 91 SER A C 1
ATOM 739 O O . SER A 1 91 ? -3.542 9.673 7.855 1.00 95.38 91 SER A O 1
ATOM 741 N N . LYS A 1 92 ? -3.230 8.978 5.732 1.00 93.75 92 LYS A N 1
ATOM 742 C CA . LYS A 1 92 ? -1.804 9.278 5.672 1.00 93.75 92 LYS A CA 1
ATOM 743 C C . LYS A 1 92 ? -1.436 9.727 4.271 1.00 93.75 92 LYS A C 1
ATOM 745 O O . LYS A 1 92 ? -1.775 9.064 3.299 1.00 93.75 92 LYS A O 1
ATOM 750 N N . LYS A 1 93 ? -0.638 10.791 4.204 1.00 96.06 93 LYS A N 1
ATOM 751 C CA . LYS A 1 93 ? 0.066 11.202 2.994 1.00 96.06 93 LYS A CA 1
ATOM 752 C C . LYS A 1 93 ? 1.562 11.233 3.266 1.00 96.06 93 LYS A C 1
ATOM 754 O O . LYS A 1 93 ? 1.999 11.912 4.194 1.00 96.06 93 LYS A O 1
ATOM 759 N N . SER A 1 94 ? 2.355 10.500 2.493 1.00 95.81 94 SER A N 1
ATOM 760 C CA . SER A 1 94 ? 3.810 10.471 2.688 1.00 95.81 94 SER A CA 1
ATOM 761 C C . SER A 1 94 ? 4.578 10.097 1.433 1.00 95.81 94 SER A C 1
ATOM 763 O O . SER A 1 94 ? 4.072 9.377 0.578 1.00 95.81 94 SER A O 1
ATOM 765 N N . LYS A 1 95 ? 5.837 10.537 1.366 1.00 96.06 95 LYS A N 1
ATOM 766 C CA . LYS A 1 95 ? 6.790 10.053 0.367 1.00 96.06 95 LYS A CA 1
ATOM 767 C C . LYS A 1 95 ? 7.280 8.659 0.757 1.00 96.06 95 LYS A C 1
ATOM 769 O O . LYS A 1 95 ? 7.551 8.408 1.931 1.00 96.06 95 LYS A O 1
ATOM 774 N N . SER A 1 96 ? 7.384 7.758 -0.211 1.00 94.25 96 SER A N 1
ATOM 775 C CA . SER A 1 96 ? 7.899 6.402 -0.028 1.00 94.25 96 SER A CA 1
ATOM 776 C C . SER A 1 96 ? 8.757 5.974 -1.211 1.00 94.25 96 SER A C 1
ATOM 778 O O . SER A 1 96 ? 8.596 6.462 -2.329 1.00 94.25 96 SER A O 1
ATOM 780 N N . THR A 1 97 ? 9.659 5.036 -0.939 1.00 93.94 97 THR A N 1
ATOM 781 C CA . THR A 1 97 ? 10.526 4.416 -1.940 1.00 93.94 97 THR A CA 1
ATOM 782 C C . THR A 1 97 ? 10.389 2.904 -1.830 1.00 93.94 97 THR A C 1
ATOM 784 O O . THR A 1 97 ? 10.395 2.360 -0.723 1.00 93.94 97 THR A O 1
ATOM 787 N N . MET A 1 98 ? 10.256 2.213 -2.961 1.00 91.56 98 MET A N 1
ATOM 788 C CA . MET A 1 98 ? 10.242 0.750 -3.003 1.00 91.56 98 MET A CA 1
ATOM 789 C C . MET A 1 98 ? 11.023 0.208 -4.196 1.00 91.56 98 MET A C 1
ATOM 791 O O . MET A 1 98 ? 11.074 0.835 -5.253 1.00 91.56 98 MET A O 1
ATOM 795 N N . SER A 1 99 ? 11.610 -0.973 -4.021 1.00 93.44 99 SER A N 1
ATOM 796 C CA . SER A 1 99 ? 12.237 -1.730 -5.101 1.00 93.44 99 SER A CA 1
ATOM 797 C C . SER A 1 99 ? 11.244 -2.761 -5.631 1.00 93.44 99 SER A C 1
ATOM 799 O O . SER A 1 99 ? 10.620 -3.481 -4.849 1.00 93.44 99 SER A O 1
ATOM 801 N N . LEU A 1 100 ? 11.061 -2.798 -6.950 1.00 92.56 100 LEU A N 1
ATOM 802 C CA . LEU A 1 100 ? 10.097 -3.652 -7.634 1.00 92.56 100 LEU A CA 1
ATOM 803 C C . LEU A 1 100 ? 10.780 -4.536 -8.670 1.00 92.56 100 LEU A C 1
ATOM 805 O O . LEU A 1 100 ? 11.518 -4.053 -9.527 1.00 92.56 100 LEU A O 1
ATOM 809 N N . SER A 1 101 ? 10.479 -5.827 -8.638 1.00 91.56 101 SER A N 1
ATOM 810 C CA . SER A 1 101 ? 10.870 -6.788 -9.667 1.00 91.56 101 SER A CA 1
ATOM 811 C C . SER A 1 101 ? 9.632 -7.255 -10.439 1.00 91.56 101 SER A C 1
ATOM 813 O O . SER A 1 101 ? 8.521 -7.314 -9.899 1.00 91.56 101 SER A O 1
ATOM 815 N N . LYS A 1 102 ? 9.790 -7.541 -11.736 1.00 88.81 102 LYS A N 1
ATOM 816 C CA . LYS A 1 102 ? 8.711 -8.114 -12.551 1.00 88.81 102 LYS A CA 1
ATOM 817 C C . LYS A 1 102 ? 8.781 -9.635 -12.447 1.00 88.81 102 LYS A C 1
ATOM 819 O O . LYS A 1 102 ? 9.729 -10.229 -12.946 1.00 88.81 102 LYS A O 1
ATOM 824 N N . GLY A 1 103 ? 7.791 -10.248 -11.806 1.00 86.81 103 GLY A N 1
ATOM 825 C CA . GLY A 1 103 ? 7.589 -11.696 -11.829 1.00 86.81 103 GLY A CA 1
ATOM 826 C C . GLY A 1 103 ? 6.529 -12.111 -12.850 1.00 86.81 103 GLY A C 1
ATOM 827 O O . GLY A 1 103 ? 5.816 -11.273 -13.409 1.00 86.81 103 GLY A O 1
ATOM 828 N N . ASP A 1 104 ? 6.3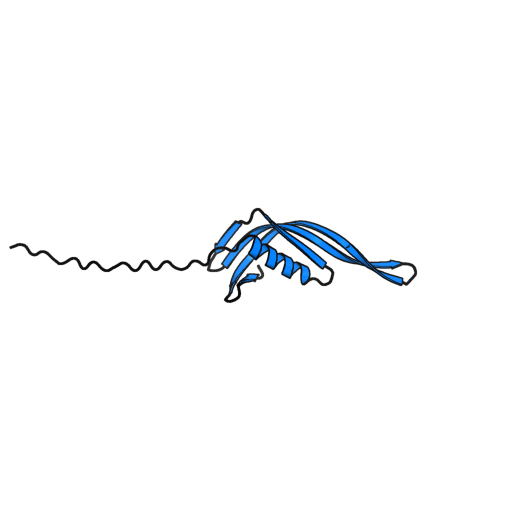60 -13.421 -13.026 1.00 86.62 104 ASP A N 1
ATOM 829 C CA . ASP A 1 104 ? 5.431 -14.007 -14.009 1.00 86.62 104 ASP A CA 1
ATOM 830 C C . ASP A 1 104 ? 3.967 -13.595 -13.790 1.00 86.62 104 ASP A C 1
ATOM 832 O O . ASP A 1 104 ? 3.178 -13.515 -14.728 1.00 86.62 104 ASP A O 1
ATOM 836 N N . LYS A 1 105 ? 3.594 -13.320 -12.532 1.00 84.50 105 LYS A N 1
ATOM 837 C CA . LYS A 1 105 ? 2.220 -12.987 -12.114 1.00 84.50 105 LYS A CA 1
ATOM 838 C C . LYS A 1 105 ? 2.008 -11.505 -11.789 1.00 84.50 105 LYS A C 1
ATOM 840 O O . LYS A 1 105 ? 0.949 -11.148 -11.279 1.00 84.50 105 LYS A O 1
ATOM 845 N N . GLY A 1 106 ? 2.992 -10.642 -12.047 1.00 87.62 106 GLY A N 1
ATOM 846 C CA . GLY A 1 106 ? 2.901 -9.208 -11.766 1.00 87.62 106 GLY A CA 1
ATOM 847 C C . GLY A 1 106 ? 4.139 -8.641 -11.080 1.00 87.62 106 GLY A C 1
ATOM 848 O O . GLY A 1 106 ? 5.221 -9.218 -11.125 1.00 87.62 106 GLY A O 1
ATOM 849 N N . TRP A 1 107 ? 3.981 -7.469 -10.472 1.00 91.69 107 TRP A N 1
ATOM 850 C CA . TRP A 1 107 ? 5.059 -6.794 -9.753 1.00 91.69 107 TRP A CA 1
ATOM 851 C C . TRP A 1 107 ? 5.223 -7.356 -8.343 1.00 91.69 107 TRP A C 1
ATOM 853 O O . TRP A 1 107 ? 4.237 -7.638 -7.661 1.00 91.69 107 TRP A O 1
ATOM 863 N N . ILE A 1 108 ? 6.468 -7.509 -7.906 1.00 90.19 108 ILE A N 1
ATOM 864 C CA . ILE A 1 108 ? 6.828 -8.031 -6.589 1.00 90.19 108 ILE A CA 1
ATOM 865 C C . ILE A 1 108 ? 7.590 -6.941 -5.843 1.00 90.19 108 ILE A C 1
ATOM 867 O O . ILE A 1 108 ? 8.489 -6.312 -6.397 1.00 90.19 108 ILE A O 1
ATOM 871 N N . MET A 1 109 ? 7.206 -6.710 -4.586 1.00 89.44 109 MET A N 1
ATOM 872 C CA . MET A 1 109 ? 7.909 -5.785 -3.703 1.00 89.44 109 MET A CA 1
ATOM 873 C C . MET A 1 109 ? 9.131 -6.474 -3.108 1.00 89.44 109 MET A C 1
ATOM 875 O O . MET A 1 109 ? 9.002 -7.421 -2.333 1.00 89.44 109 MET A O 1
ATOM 879 N N . GLU A 1 110 ? 10.304 -5.970 -3.460 1.00 84.38 110 GLU A N 1
ATOM 880 C CA . GLU A 1 110 ? 11.579 -6.383 -2.893 1.00 84.38 110 GLU A CA 1
ATOM 881 C C . GLU A 1 110 ? 11.859 -5.547 -1.639 1.00 84.38 110 GLU A C 1
ATOM 883 O O . GLU A 1 110 ? 11.567 -4.346 -1.585 1.00 84.38 110 GLU A O 1
ATOM 888 N N . ARG A 1 111 ? 12.429 -6.174 -0.609 1.00 69.12 111 ARG A N 1
ATOM 889 C CA . ARG A 1 111 ? 12.889 -5.445 0.576 1.00 69.12 111 ARG A CA 1
ATOM 890 C C . ARG A 1 111 ? 14.153 -4.660 0.182 1.00 69.12 111 ARG A C 1
ATOM 892 O O . ARG A 1 111 ? 15.070 -5.256 -0.377 1.00 69.12 111 ARG A O 1
ATOM 899 N N . ILE A 1 112 ? 14.153 -3.342 0.412 1.00 60.22 112 ILE A N 1
ATOM 900 C CA . ILE A 1 112 ? 15.346 -2.480 0.286 1.00 60.22 112 ILE A CA 1
ATOM 901 C C . ILE A 1 112 ? 16.267 -2.747 1.475 1.00 60.22 112 ILE A C 1
ATOM 903 O O . ILE A 1 112 ? 15.720 -2.894 2.594 1.00 60.22 112 ILE A O 1
#

Solvent-accessible surface area (backbone atoms only — not comparable to full-atom values): 6901 Å² total; per-residue (Å²): 138,86,86,80,78,82,81,78,80,72,81,79,78,76,77,70,73,79,70,74,75,78,84,48,51,68,58,52,21,54,53,51,39,53,56,49,49,67,40,89,48,36,50,60,79,44,52,47,52,42,80,73,46,71,47,79,54,97,83,27,32,47,32,39,30,34,41,39,39,37,34,32,31,58,43,84,45,78,56,95,95,41,80,42,82,41,82,38,85,37,76,49,75,47,80,49,74,49,35,34,34,80,51,99,89,44,81,40,84,47,88,125

pLDDT: mean 83.76, std 17.08, range [37.91, 97.5]

Secondary structure (DSSP, 8-state):
-------------------PPPPPHHHHHHHHHHHHTTSTTEEEEEEEEEEEEEEEETTEEEEEEEEEEEEEEEEEEEETTEEEEEEEEEEEEEEEEEEEEEETTEEEEE--

Foldseek 3Di:
DDDDDDDPPDPPPPPPPPPPDDDDQVLVFVVVQVVQVVPVFWDWPGKGWAPWDWDDDPQKTKIKTKIWTWGWGWDWDADPNDIDTDTHIDIDIDIDIFIWHQDPVGIDTDDD

Nearest PDB structures (foldseek):
  3ub1-assembly1_A  TM=4.701E-01  e=4.526E-02  Clostridium perfringens
  6yfb-assembly1_AA  TM=1.999E-01  e=6.422E-01  Leviviridae sp.
  7nyd-assembly1_E  TM=2.454E-01  e=2.294E+00  Homo sapiens
  8b0g-assembly1_C  TM=1.659E-01  e=2.551E+00  Homo sapiens
  6h04-assembly1_C  TM=2.032E-01  e=8.642E+00  Homo sapiens

Mean predicted aligned error: 10.44 Å

Radius of gyration: 24.82 Å; Cα contacts (8 Å, |Δi|>4): 184; chains: 1; bounding box: 52×26×99 Å